Protein AF-A0A944V5U8-F1 (afdb_monomer_lite)

pLDDT: mean 85.88, std 14.4, range [36.03, 97.94]

Structure (mmCIF, N/CA/C/O backbone):
data_AF-A0A944V5U8-F1
#
_entry.id   AF-A0A944V5U8-F1
#
loop_
_atom_site.group_PDB
_atom_site.id
_atom_site.type_symbol
_atom_site.label_atom_id
_atom_site.label_alt_id
_atom_site.label_comp_id
_atom_site.label_asym_id
_atom_site.label_entity_id
_atom_site.label_seq_id
_atom_site.pdbx_PDB_ins_code
_atom_site.Cartn_x
_atom_site.Cartn_y
_atom_site.Cartn_z
_atom_site.occupancy
_atom_site.B_iso_or_equiv
_atom_site.auth_seq_id
_atom_site.auth_comp_id
_atom_site.auth_asym_id
_atom_site.auth_atom_id
_atom_site.pdbx_PDB_model_num
ATOM 1 N N . MET A 1 1 ? 34.317 -28.227 -25.305 1.00 37.47 1 MET A N 1
ATOM 2 C CA . MET A 1 1 ? 33.623 -26.932 -25.462 1.00 37.47 1 MET A CA 1
ATOM 3 C C . MET A 1 1 ? 32.916 -26.644 -24.148 1.00 37.47 1 MET A C 1
ATOM 5 O O . MET A 1 1 ? 31.871 -27.220 -23.888 1.00 37.47 1 MET A O 1
ATOM 9 N N . GLN A 1 2 ? 33.574 -25.899 -23.259 1.00 36.03 2 GLN A N 1
ATOM 10 C CA . GLN A 1 2 ? 33.008 -25.503 -21.969 1.00 36.03 2 GLN A CA 1
ATOM 11 C C . GLN A 1 2 ? 32.043 -24.346 -22.207 1.00 36.03 2 GLN A C 1
ATOM 13 O O . GLN A 1 2 ? 32.443 -23.311 -22.736 1.00 36.03 2 GLN A O 1
ATOM 18 N N . ILE A 1 3 ? 30.779 -24.534 -21.844 1.00 40.62 3 ILE A N 1
ATOM 19 C CA . ILE A 1 3 ? 29.795 -23.457 -21.841 1.00 40.62 3 ILE A CA 1
ATOM 20 C C . ILE A 1 3 ? 29.826 -22.850 -20.439 1.00 40.62 3 ILE A C 1
ATOM 22 O O . ILE A 1 3 ? 29.029 -23.205 -19.580 1.00 40.62 3 ILE A O 1
ATOM 26 N N . ASN A 1 4 ? 30.789 -21.961 -20.201 1.00 40.03 4 ASN A N 1
ATOM 27 C CA . ASN A 1 4 ? 30.693 -21.005 -19.106 1.00 40.03 4 ASN A CA 1
ATOM 28 C C . ASN A 1 4 ? 29.919 -19.802 -19.646 1.00 40.03 4 ASN A C 1
ATOM 30 O O . ASN A 1 4 ? 30.487 -18.910 -20.274 1.00 40.03 4 ASN A O 1
ATOM 34 N N . LYS A 1 5 ? 28.610 -19.797 -19.427 1.00 41.19 5 LYS A N 1
ATOM 35 C CA . LYS A 1 5 ? 27.866 -18.553 -19.282 1.00 41.19 5 LYS A CA 1
ATOM 36 C C . LYS A 1 5 ? 27.300 -18.617 -17.882 1.00 41.19 5 LYS A C 1
ATOM 38 O O . LYS A 1 5 ? 26.318 -19.304 -17.638 1.00 41.19 5 LYS A O 1
ATOM 43 N N . GLU A 1 6 ? 27.998 -17.965 -16.961 1.00 42.56 6 GLU A N 1
ATOM 44 C CA . GLU A 1 6 ? 27.343 -17.410 -15.790 1.00 42.56 6 GLU A CA 1
ATOM 45 C C . GLU A 1 6 ? 26.101 -16.693 -16.315 1.00 42.56 6 GLU A C 1
ATOM 47 O O . GLU A 1 6 ? 26.202 -15.689 -17.028 1.00 42.56 6 GLU A O 1
ATOM 52 N N . ASP A 1 7 ? 24.935 -17.281 -16.058 1.00 41.31 7 ASP A N 1
ATOM 53 C CA . ASP A 1 7 ? 23.677 -16.575 -16.158 1.00 41.31 7 ASP A CA 1
ATOM 54 C C . ASP A 1 7 ? 23.824 -15.370 -15.237 1.00 41.31 7 ASP A C 1
ATOM 56 O O . ASP A 1 7 ? 23.706 -15.461 -14.014 1.00 41.31 7 ASP A O 1
ATOM 60 N N . SER A 1 8 ? 24.154 -14.231 -15.840 1.00 43.78 8 SER A N 1
ATOM 61 C CA . SER A 1 8 ? 23.944 -12.915 -15.272 1.00 43.78 8 SER A CA 1
ATOM 62 C C . SER A 1 8 ? 22.443 -12.814 -15.015 1.00 43.78 8 SER A C 1
ATOM 64 O O . SER A 1 8 ? 21.666 -12.355 -15.854 1.00 43.78 8 SER A O 1
A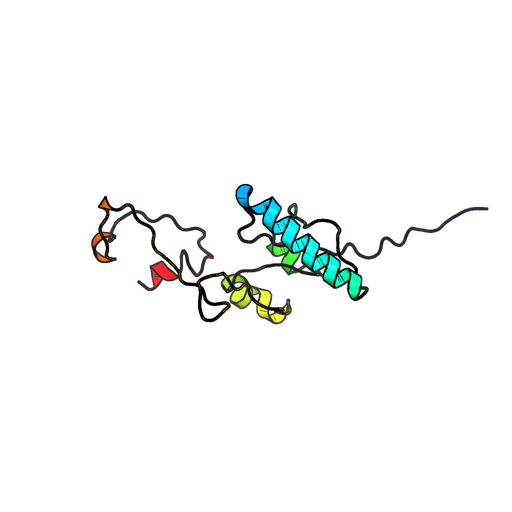TOM 66 N N . ALA A 1 9 ? 22.011 -13.351 -13.874 1.00 47.69 9 ALA A N 1
ATOM 67 C CA . ALA A 1 9 ? 20.675 -13.168 -13.361 1.00 47.69 9 ALA A CA 1
ATOM 68 C C . ALA A 1 9 ? 20.533 -11.661 -13.187 1.00 47.69 9 ALA A C 1
ATOM 70 O O . ALA A 1 9 ? 21.123 -11.069 -12.283 1.00 47.69 9 ALA A O 1
ATOM 71 N N . ALA A 1 10 ? 19.839 -11.022 -14.131 1.00 53.78 10 ALA A N 1
ATOM 72 C CA . ALA A 1 10 ? 19.598 -9.595 -14.041 1.00 53.78 10 ALA A CA 1
ATOM 73 C C . ALA A 1 10 ? 19.026 -9.283 -12.648 1.00 53.78 10 ALA A C 1
ATOM 75 O O . ALA A 1 10 ? 18.304 -10.128 -12.102 1.00 53.78 10 ALA A O 1
ATOM 76 N N . PRO A 1 11 ? 19.345 -8.108 -12.079 1.00 57.78 11 PRO A N 1
ATOM 77 C CA . PRO A 1 11 ? 19.030 -7.794 -10.693 1.00 57.78 11 PRO A CA 1
ATOM 78 C C . PRO A 1 11 ? 17.566 -8.113 -10.389 1.00 57.78 11 PRO A C 1
ATOM 80 O O . PRO A 1 11 ? 16.675 -7.832 -11.197 1.00 57.78 11 PRO A O 1
ATOM 83 N N . LEU A 1 12 ? 17.337 -8.772 -9.254 1.00 74.50 12 LEU A N 1
ATOM 84 C CA . LEU A 1 12 ? 16.030 -9.268 -8.850 1.00 74.50 12 LEU A CA 1
ATOM 85 C C . LEU A 1 12 ? 15.123 -8.074 -8.545 1.00 74.50 12 LEU A C 1
ATOM 87 O O . LEU A 1 12 ? 15.146 -7.528 -7.451 1.00 74.50 12 LEU A O 1
ATOM 91 N N . VAL A 1 13 ? 14.341 -7.652 -9.533 1.00 91.31 13 VAL A N 1
ATOM 92 C CA . VAL A 1 13 ? 13.427 -6.517 -9.410 1.00 91.31 13 VAL A CA 1
ATOM 93 C C . VAL A 1 13 ? 12.280 -6.863 -8.457 1.00 91.31 13 VAL A C 1
ATOM 95 O O . VAL A 1 13 ? 11.607 -7.878 -8.639 1.00 91.31 13 VAL A O 1
ATOM 98 N N . LEU A 1 14 ? 12.038 -6.009 -7.461 1.00 95.44 14 LEU A N 1
ATOM 99 C CA . LEU A 1 14 ? 11.004 -6.196 -6.444 1.00 95.44 14 LEU A CA 1
ATOM 100 C C . LEU A 1 14 ? 9.774 -5.342 -6.743 1.00 95.44 14 LEU A C 1
ATOM 102 O O . LEU A 1 14 ? 9.873 -4.128 -6.926 1.00 95.44 14 LEU A O 1
ATOM 106 N N . ALA A 1 15 ? 8.606 -5.974 -6.714 1.00 96.62 15 ALA A N 1
ATOM 107 C CA . ALA A 1 15 ? 7.323 -5.293 -6.672 1.00 96.62 15 ALA A CA 1
ATOM 108 C C . ALA A 1 15 ? 6.548 -5.773 -5.449 1.00 96.62 15 ALA A C 1
ATOM 110 O O . ALA A 1 15 ? 6.458 -6.972 -5.196 1.00 96.62 15 ALA A O 1
ATOM 111 N N . GLN A 1 16 ? 5.990 -4.832 -4.706 1.00 95.56 16 GLN A N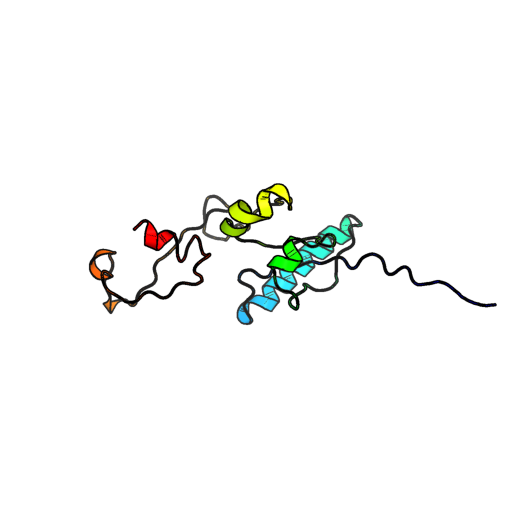 1
ATOM 112 C CA . GLN A 1 16 ? 5.163 -5.069 -3.529 1.00 95.56 16 GLN A CA 1
ATOM 113 C C . GLN A 1 16 ? 3.875 -4.260 -3.687 1.00 95.56 16 GLN A C 1
ATOM 115 O O . GLN A 1 16 ? 3.917 -3.178 -4.249 1.00 95.56 16 GLN A O 1
ATOM 120 N N . LEU A 1 17 ? 2.741 -4.704 -3.154 1.00 87.25 17 LEU A N 1
ATOM 121 C CA . LEU A 1 17 ? 1.620 -3.799 -2.856 1.00 87.25 17 LEU A CA 1
ATOM 122 C C . LEU A 1 17 ? 1.011 -4.031 -1.448 1.00 87.25 17 LEU A C 1
ATOM 124 O O . LEU A 1 17 ? -0.207 -3.976 -1.316 1.00 87.25 17 LEU A O 1
ATOM 128 N N . PRO A 1 18 ? 1.769 -4.317 -0.363 1.00 75.12 18 PRO A N 1
ATOM 129 C CA . PRO A 1 18 ? 1.162 -4.713 0.896 1.00 75.12 18 PRO A CA 1
ATOM 130 C C . PRO A 1 18 ? 0.990 -3.501 1.809 1.00 75.12 18 PRO A C 1
ATOM 132 O O . PRO A 1 18 ? 1.673 -3.319 2.819 1.00 75.12 18 PRO A O 1
ATOM 135 N N . MET A 1 19 ? -0.006 -2.695 1.481 1.00 83.38 19 MET A N 1
ATOM 136 C CA . MET A 1 19 ? -0.824 -2.064 2.502 1.00 83.38 19 MET A CA 1
ATOM 137 C C . MET A 1 19 ? -2.268 -2.422 2.200 1.00 83.38 19 MET A C 1
ATOM 139 O O . MET A 1 19 ? -2.731 -2.225 1.085 1.00 83.38 19 MET A O 1
ATOM 143 N N . TYR A 1 20 ? -2.964 -2.956 3.204 1.00 84.94 20 TYR A N 1
ATOM 144 C CA . TYR A 1 20 ? -4.343 -3.440 3.083 1.00 84.94 20 TYR A CA 1
ATOM 145 C C . TYR A 1 20 ? -4.529 -4.715 2.236 1.00 84.94 20 TYR A C 1
ATOM 147 O O . TYR A 1 20 ? -5.660 -5.044 1.922 1.00 84.94 20 TYR A O 1
ATOM 155 N N . ASP A 1 21 ? -3.467 -5.482 1.952 1.00 90.00 21 ASP A N 1
ATOM 156 C CA . ASP A 1 21 ? -3.517 -6.744 1.186 1.00 90.00 21 ASP A CA 1
ATOM 157 C C . ASP A 1 21 ? -3.986 -7.942 2.032 1.00 90.00 21 ASP A C 1
ATOM 159 O O . ASP A 1 21 ? -3.205 -8.794 2.455 1.00 90.00 21 ASP A O 1
ATOM 163 N N . TRP A 1 22 ? -5.273 -7.952 2.369 1.00 91.44 22 TRP A N 1
ATOM 164 C CA . TRP A 1 22 ? -5.887 -8.985 3.202 1.00 91.44 22 TRP A CA 1
ATOM 165 C C . TRP A 1 22 ? -6.179 -10.239 2.361 1.00 91.44 22 TRP A C 1
ATOM 167 O O . TRP A 1 22 ? -6.361 -10.114 1.144 1.00 91.44 22 TRP A O 1
ATOM 177 N N . PRO A 1 23 ? -6.271 -11.445 2.959 1.00 93.75 23 PRO A N 1
ATOM 178 C CA . PRO A 1 23 ? -6.549 -12.676 2.213 1.00 93.75 23 PRO A CA 1
ATOM 179 C C . PRO A 1 23 ? -7.779 -12.584 1.298 1.00 93.75 23 PRO A C 1
ATOM 181 O O . PRO A 1 23 ? -7.782 -13.134 0.196 1.00 93.75 23 PRO A O 1
ATOM 184 N N . GLU A 1 24 ? -8.803 -11.848 1.727 1.00 95.81 24 GLU A N 1
ATOM 185 C CA . GLU A 1 24 ? -10.049 -11.630 0.995 1.00 95.81 24 GLU A CA 1
ATOM 186 C C . GLU A 1 24 ? -9.856 -10.780 -0.267 1.00 95.81 24 GLU A C 1
ATOM 188 O O . GLU A 1 24 ? -10.590 -10.965 -1.240 1.00 95.81 24 GLU A O 1
ATOM 193 N N . ILE A 1 25 ? -8.871 -9.874 -0.278 1.00 93.56 25 ILE A N 1
ATOM 194 C CA . ILE A 1 25 ? -8.609 -8.984 -1.417 1.00 93.56 25 ILE A CA 1
ATOM 195 C C . ILE A 1 25 ? -7.393 -9.391 -2.254 1.00 93.56 25 ILE A C 1
ATOM 197 O O . ILE A 1 25 ? -7.222 -8.859 -3.348 1.00 93.56 25 ILE A O 1
ATOM 201 N N . ALA A 1 26 ? -6.588 -10.357 -1.801 1.00 94.19 26 ALA A N 1
ATOM 202 C CA . ALA A 1 26 ? -5.327 -10.737 -2.442 1.00 94.19 26 ALA A CA 1
ATOM 203 C C . ALA A 1 26 ? -5.468 -11.031 -3.946 1.00 94.19 26 ALA A C 1
ATOM 205 O O . ALA A 1 26 ? -4.643 -10.601 -4.749 1.00 94.19 26 ALA A O 1
ATOM 206 N N . LYS A 1 27 ? -6.568 -11.684 -4.354 1.00 96.06 27 LYS A N 1
ATOM 207 C CA . LYS A 1 27 ? -6.868 -11.944 -5.774 1.00 96.06 27 LYS A CA 1
ATOM 208 C C . LYS A 1 27 ? -7.068 -10.662 -6.585 1.00 96.06 27 LYS A C 1
ATOM 210 O O . LYS A 1 27 ? -6.638 -10.595 -7.733 1.00 96.06 27 LYS A O 1
ATOM 215 N N . ALA A 1 28 ? -7.729 -9.658 -6.011 1.00 94.75 28 ALA A N 1
ATOM 216 C CA . ALA A 1 28 ? -7.919 -8.363 -6.659 1.00 94.75 28 ALA A CA 1
ATOM 217 C C . ALA A 1 28 ? -6.592 -7.593 -6.739 1.00 94.75 28 ALA A C 1
ATOM 219 O O . ALA A 1 28 ? -6.290 -7.013 -7.783 1.00 94.75 28 ALA A O 1
ATOM 220 N N . THR A 1 29 ? -5.768 -7.655 -5.689 1.00 95.19 29 THR A N 1
ATOM 221 C CA . THR A 1 29 ? -4.407 -7.095 -5.686 1.00 95.19 29 THR A CA 1
ATOM 222 C C . THR A 1 29 ? -3.533 -7.738 -6.769 1.00 95.19 29 THR A C 1
ATOM 224 O O . THR A 1 29 ? -2.846 -7.034 -7.510 1.00 95.19 29 THR A O 1
ATOM 227 N N . ASP A 1 30 ? -3.594 -9.063 -6.922 1.00 96.62 30 ASP A N 1
ATOM 228 C CA . ASP A 1 30 ? -2.851 -9.790 -7.957 1.00 96.62 30 ASP A CA 1
ATOM 229 C C . ASP A 1 30 ? -3.336 -9.438 -9.370 1.00 96.62 30 ASP A C 1
ATOM 231 O O . ASP A 1 30 ? -2.521 -9.277 -10.279 1.00 96.62 30 ASP A O 1
ATOM 235 N N . ALA A 1 31 ? -4.648 -9.267 -9.563 1.00 96.88 31 ALA A N 1
ATOM 236 C CA . ALA A 1 31 ? -5.211 -8.832 -10.841 1.00 96.88 31 ALA A CA 1
ATOM 237 C C . ALA A 1 31 ? -4.767 -7.405 -11.208 1.00 96.88 31 ALA A C 1
ATOM 239 O O . ALA A 1 31 ? -4.376 -7.154 -12.351 1.00 96.88 31 ALA A O 1
ATOM 240 N N . LEU A 1 32 ? -4.762 -6.487 -10.234 1.00 95.06 32 LEU A N 1
ATOM 241 C CA . LEU A 1 32 ? -4.221 -5.138 -10.406 1.00 95.06 32 LEU A CA 1
ATOM 242 C C . LEU A 1 32 ? -2.738 -5.187 -10.793 1.00 95.06 32 LEU A C 1
ATOM 244 O O . LEU A 1 32 ? -2.328 -4.517 -11.742 1.00 95.06 32 LEU A O 1
ATOM 248 N N . TRP A 1 33 ? -1.937 -5.994 -10.092 1.00 96.88 33 TRP A N 1
ATOM 249 C CA . TRP A 1 33 ? -0.528 -6.169 -10.434 1.00 96.88 33 TRP A CA 1
ATOM 250 C C . TRP A 1 33 ? -0.344 -6.733 -11.843 1.00 96.88 33 TRP A C 1
ATOM 252 O O . TRP A 1 33 ? 0.501 -6.234 -12.582 1.00 96.88 33 TRP A O 1
ATOM 262 N N . GLY A 1 34 ? -1.160 -7.710 -12.245 1.00 97.94 34 GLY A N 1
ATOM 263 C CA . GLY A 1 34 ? -1.171 -8.240 -13.608 1.00 97.94 34 GLY A CA 1
ATOM 264 C C . GLY A 1 34 ? -1.348 -7.136 -14.652 1.00 97.94 34 GLY A C 1
ATOM 265 O O . GLY A 1 34 ? -0.520 -7.015 -15.552 1.00 97.94 34 GLY A O 1
ATOM 266 N N . ALA A 1 35 ? -2.345 -6.266 -14.473 1.00 97.56 35 ALA A N 1
ATOM 267 C CA . ALA A 1 35 ? -2.590 -5.143 -15.379 1.00 97.56 35 ALA A CA 1
ATOM 268 C C . ALA A 1 35 ? -1.425 -4.132 -15.415 1.00 97.56 35 ALA A C 1
ATOM 270 O O . ALA A 1 35 ? -1.034 -3.666 -16.487 1.00 97.56 35 ALA A O 1
ATOM 271 N N . ILE A 1 36 ? -0.837 -3.810 -14.257 1.00 96.62 36 ILE A N 1
ATOM 272 C CA . ILE A 1 36 ? 0.336 -2.921 -14.169 1.00 96.62 36 ILE A CA 1
ATOM 273 C C . ILE A 1 36 ? 1.543 -3.546 -14.880 1.00 96.62 36 ILE A C 1
ATOM 275 O O . ILE A 1 36 ? 2.227 -2.877 -15.656 1.00 96.62 36 ILE A O 1
ATOM 279 N N . ARG A 1 37 ? 1.795 -4.835 -14.644 1.00 97.25 37 ARG A N 1
ATOM 280 C CA . ARG A 1 37 ? 2.885 -5.593 -15.263 1.00 97.25 37 ARG A CA 1
ATOM 281 C C . ARG A 1 37 ? 2.727 -5.655 -16.779 1.00 97.25 37 ARG A C 1
ATOM 283 O O . ARG A 1 37 ? 3.704 -5.459 -17.494 1.00 97.25 37 ARG A O 1
ATOM 290 N N . ASP A 1 38 ? 1.515 -5.868 -17.278 1.00 97.88 38 ASP A N 1
ATOM 291 C CA . ASP A 1 38 ? 1.250 -5.871 -18.718 1.00 97.88 38 ASP A CA 1
ATOM 292 C C . ASP A 1 38 ? 1.520 -4.487 -19.333 1.00 97.88 38 ASP A C 1
ATOM 294 O O . ASP A 1 38 ? 2.134 -4.389 -20.398 1.00 97.88 38 ASP A O 1
ATOM 298 N N . ALA A 1 39 ? 1.170 -3.404 -18.629 1.00 97.56 39 ALA A N 1
ATOM 299 C CA . ALA A 1 39 ? 1.508 -2.043 -19.047 1.00 97.56 39 ALA A CA 1
ATOM 300 C C . ALA A 1 39 ? 3.025 -1.757 -19.018 1.00 97.56 39 ALA A C 1
ATOM 302 O O . ALA A 1 39 ? 3.512 -0.992 -19.860 1.00 97.56 39 ALA A O 1
ATOM 303 N N . PHE A 1 40 ? 3.774 -2.359 -18.087 1.00 96.31 40 PHE A N 1
ATOM 304 C CA . PHE A 1 40 ? 5.240 -2.316 -18.077 1.00 96.31 40 PHE A CA 1
ATOM 305 C C . PHE A 1 40 ? 5.844 -3.079 -19.257 1.00 96.31 40 PHE A C 1
ATOM 307 O O . PHE A 1 40 ? 6.707 -2.534 -19.944 1.00 96.31 40 PHE A O 1
ATOM 314 N N . ASN A 1 41 ? 5.343 -4.281 -19.549 1.00 95.50 41 ASN A N 1
ATOM 315 C CA . ASN A 1 41 ? 5.811 -5.097 -20.671 1.00 95.50 41 ASN A CA 1
ATOM 316 C C . ASN A 1 41 ? 5.629 -4.380 -22.017 1.00 95.50 41 ASN A C 1
ATOM 318 O O . ASN A 1 41 ? 6.531 -4.403 -22.845 1.00 95.50 41 ASN A O 1
ATOM 322 N N . GLN A 1 42 ? 4.513 -3.670 -22.215 1.00 97.75 42 GLN A N 1
ATOM 323 C CA . GLN A 1 42 ? 4.275 -2.845 -23.415 1.00 97.75 42 GLN A CA 1
ATOM 324 C C . GLN A 1 42 ? 5.288 -1.701 -23.604 1.00 97.75 42 GLN A C 1
ATOM 326 O O . GLN A 1 42 ? 5.311 -1.072 -24.659 1.00 97.75 42 GLN A O 1
ATOM 331 N N . ARG A 1 43 ? 6.071 -1.380 -22.570 1.00 97.00 43 ARG A N 1
ATOM 332 C CA . ARG A 1 43 ? 7.079 -0.310 -22.550 1.00 97.00 43 ARG A CA 1
ATOM 333 C C . ARG A 1 43 ? 8.494 -0.861 -22.361 1.00 97.00 43 ARG A C 1
ATOM 335 O O . ARG A 1 43 ? 9.384 -0.099 -21.998 1.00 97.00 43 ARG A O 1
ATOM 342 N N . ASP A 1 44 ? 8.673 -2.172 -22.528 1.00 95.94 44 ASP A N 1
ATOM 343 C CA . ASP A 1 44 ? 9.939 -2.882 -22.319 1.00 95.94 44 ASP A CA 1
ATOM 344 C C . ASP A 1 44 ? 10.533 -2.697 -20.905 1.00 95.94 44 ASP A C 1
ATOM 346 O O . ASP A 1 44 ? 11.743 -2.804 -20.687 1.00 95.94 44 ASP A O 1
ATOM 350 N N . ILE A 1 45 ? 9.680 -2.436 -19.906 1.00 94.88 45 ILE A N 1
ATOM 351 C CA . ILE A 1 45 ? 10.081 -2.338 -18.500 1.00 94.88 45 ILE A CA 1
ATOM 352 C C . ILE A 1 45 ? 9.977 -3.726 -17.868 1.00 94.88 45 ILE A C 1
ATOM 354 O O . ILE A 1 45 ? 8.893 -4.294 -17.744 1.00 94.88 45 ILE A O 1
ATOM 358 N N . ARG A 1 46 ? 11.111 -4.269 -17.418 1.00 93.25 46 ARG A N 1
ATOM 359 C CA . ARG A 1 46 ? 11.150 -5.560 -16.721 1.00 93.25 46 ARG A CA 1
ATOM 360 C C . ARG A 1 46 ? 10.472 -5.464 -15.352 1.00 93.25 46 ARG A C 1
ATOM 362 O O . ARG A 1 46 ? 10.878 -4.665 -14.511 1.00 93.25 46 ARG A O 1
ATOM 369 N N . ALA A 1 47 ? 9.520 -6.358 -15.100 1.00 95.62 47 ALA A N 1
ATOM 370 C CA . ALA A 1 47 ? 8.796 -6.472 -13.837 1.00 95.62 47 ALA A CA 1
ATOM 371 C C . ALA A 1 47 ? 8.726 -7.938 -13.359 1.00 95.62 47 ALA A C 1
ATOM 373 O O . ALA A 1 47 ? 8.762 -8.851 -14.190 1.00 95.62 47 ALA A O 1
ATOM 374 N N . PRO A 1 48 ? 8.647 -8.200 -12.040 1.00 96.00 48 PRO A N 1
ATOM 375 C CA . PRO A 1 48 ? 8.503 -9.560 -11.529 1.00 96.00 48 PRO A CA 1
ATOM 376 C C . PRO A 1 48 ? 7.141 -10.166 -11.892 1.00 96.00 48 PRO A C 1
ATOM 378 O O . PRO A 1 48 ? 6.146 -9.468 -12.087 1.00 96.00 48 PRO A O 1
ATOM 381 N N . ILE A 1 49 ? 7.082 -11.499 -11.962 1.00 95.06 49 ILE A N 1
ATOM 382 C CA . ILE A 1 49 ? 5.844 -12.213 -12.305 1.00 95.06 49 ILE A CA 1
ATOM 383 C C . ILE A 1 49 ? 4.788 -11.994 -11.217 1.00 95.06 49 ILE A C 1
ATOM 385 O O . ILE A 1 49 ? 3.637 -11.709 -11.543 1.00 95.06 49 ILE A O 1
ATOM 389 N N . THR A 1 50 ? 5.185 -12.076 -9.948 1.00 95.19 50 THR A N 1
ATOM 390 C CA . THR A 1 50 ? 4.310 -11.960 -8.776 1.00 95.19 50 THR A CA 1
ATOM 391 C C . THR A 1 50 ? 4.772 -10.842 -7.852 1.00 95.19 50 THR A C 1
ATOM 393 O O . THR A 1 50 ? 5.946 -10.472 -7.850 1.00 95.19 50 THR A O 1
ATOM 396 N N . LEU A 1 51 ? 3.849 -10.337 -7.034 1.00 96.62 51 LEU A N 1
ATOM 397 C CA . LEU A 1 51 ? 4.185 -9.461 -5.918 1.00 96.62 51 LEU A CA 1
ATOM 398 C C . LEU A 1 51 ? 4.978 -10.231 -4.857 1.00 96.62 51 LEU A C 1
ATOM 400 O O . LEU 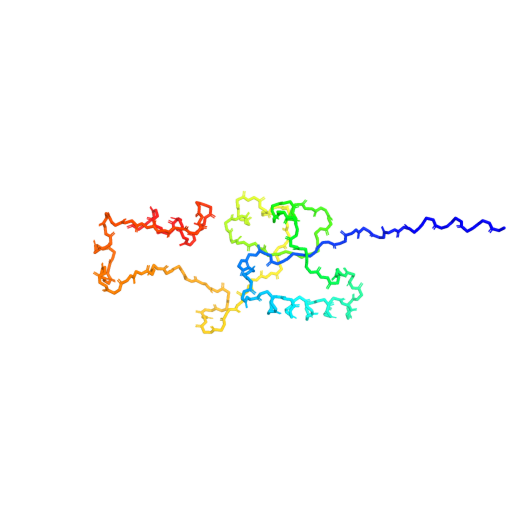A 1 51 ? 4.663 -11.386 -4.557 1.00 96.62 51 LEU A O 1
ATOM 404 N N . ASP A 1 52 ? 5.967 -9.576 -4.258 1.00 95.44 52 ASP A N 1
ATOM 405 C CA . ASP A 1 52 ? 6.582 -10.054 -3.028 1.00 95.44 52 ASP A CA 1
ATOM 406 C C . ASP A 1 52 ? 5.639 -9.815 -1.842 1.00 95.44 52 ASP A C 1
ATOM 408 O O . ASP A 1 52 ? 5.132 -8.714 -1.630 1.00 95.44 52 ASP A O 1
ATOM 412 N N . ARG A 1 53 ? 5.418 -10.871 -1.063 1.00 94.31 53 ARG A N 1
ATOM 413 C CA . ARG A 1 53 ? 4.693 -10.847 0.219 1.00 94.31 53 ARG A CA 1
ATOM 414 C C . ARG A 1 53 ? 5.527 -11.443 1.351 1.00 94.31 53 ARG A C 1
ATOM 416 O O . ARG A 1 53 ? 5.010 -11.670 2.440 1.00 94.31 53 ARG A O 1
ATOM 423 N N . SER A 1 54 ? 6.791 -11.762 1.072 1.00 93.12 54 SER A N 1
ATOM 424 C CA . SER A 1 54 ? 7.662 -12.483 1.997 1.00 93.12 54 SER A CA 1
ATOM 425 C C . SER A 1 54 ? 8.507 -11.539 2.848 1.00 93.12 54 SER A C 1
ATOM 427 O O . SER A 1 54 ? 8.811 -11.860 3.997 1.00 93.12 54 SER A O 1
ATOM 429 N N . LEU A 1 55 ? 8.858 -10.365 2.309 1.00 93.19 55 LEU A N 1
ATOM 430 C CA . LEU A 1 55 ? 9.691 -9.390 2.997 1.00 93.19 55 LEU A CA 1
ATOM 431 C C . LEU A 1 55 ? 8.847 -8.330 3.721 1.00 93.19 55 LEU A C 1
ATOM 433 O O . LEU A 1 55 ? 7.797 -7.910 3.223 1.00 93.19 55 LEU A O 1
ATOM 437 N N . PRO A 1 56 ? 9.324 -7.812 4.866 1.00 92.56 56 PRO A N 1
ATOM 438 C CA . PRO A 1 56 ? 8.728 -6.641 5.495 1.00 92.56 56 PRO A CA 1
ATOM 439 C C . PRO A 1 56 ? 8.745 -5.433 4.551 1.00 92.56 56 PRO A C 1
ATOM 441 O O . PRO A 1 56 ? 9.756 -5.143 3.905 1.00 92.56 56 PRO A O 1
ATOM 444 N N . ARG A 1 57 ? 7.634 -4.694 4.496 1.00 91.81 57 ARG A N 1
ATOM 445 C CA . ARG A 1 57 ? 7.460 -3.518 3.621 1.00 91.81 57 ARG A CA 1
ATOM 446 C C . ARG A 1 57 ? 8.552 -2.465 3.805 1.00 91.81 57 ARG A C 1
ATOM 448 O O . ARG A 1 57 ? 9.016 -1.895 2.825 1.00 91.81 57 ARG A O 1
ATOM 455 N N . GLU A 1 58 ? 9.028 -2.263 5.032 1.00 91.00 58 GLU A N 1
ATOM 456 C CA . GLU A 1 58 ? 10.077 -1.295 5.351 1.00 91.00 58 GLU A CA 1
ATOM 457 C C . GLU A 1 58 ? 11.401 -1.645 4.659 1.00 91.00 58 GLU A C 1
ATOM 459 O O . GLU A 1 58 ? 12.124 -0.752 4.219 1.00 91.00 58 GLU A O 1
ATOM 464 N N . GLN A 1 59 ? 11.699 -2.941 4.507 1.00 93.19 59 GLN A N 1
ATOM 465 C CA . GLN A 1 59 ? 12.883 -3.400 3.779 1.00 93.19 59 GLN A CA 1
ATOM 466 C C . GLN A 1 59 ? 12.712 -3.208 2.272 1.00 93.19 59 GLN A C 1
ATOM 468 O O . GLN A 1 59 ? 13.646 -2.786 1.589 1.00 93.19 59 GLN A O 1
ATOM 473 N N . VAL A 1 60 ? 11.516 -3.484 1.747 1.00 94.25 60 VAL A N 1
ATOM 474 C CA . VAL A 1 60 ? 11.240 -3.359 0.311 1.00 94.25 60 VAL A CA 1
ATOM 475 C C . VAL A 1 60 ? 11.220 -1.896 -0.128 1.00 94.25 60 VAL A C 1
ATOM 477 O O . VAL A 1 60 ? 11.818 -1.575 -1.153 1.00 94.25 60 VAL A O 1
ATOM 480 N N . TRP A 1 61 ? 10.631 -0.992 0.661 1.00 93.75 61 TRP A N 1
ATOM 481 C CA . TRP A 1 61 ? 10.600 0.448 0.370 1.00 93.75 61 TRP A CA 1
ATOM 482 C C . TRP A 1 61 ? 11.987 1.075 0.207 1.00 93.75 61 TRP A C 1
ATOM 484 O O . TRP A 1 61 ? 12.133 2.037 -0.542 1.00 93.75 61 TRP A O 1
ATOM 494 N N . LEU A 1 62 ? 12.995 0.542 0.900 1.00 92.44 62 LEU A N 1
ATOM 495 C CA . LEU A 1 62 ? 14.370 1.051 0.882 1.00 92.44 62 LEU A CA 1
ATOM 496 C C . LEU A 1 62 ? 15.312 0.217 0.003 1.00 92.44 62 LEU A C 1
ATOM 498 O O . LEU A 1 62 ? 16.510 0.499 -0.081 1.00 92.44 62 LEU A O 1
ATOM 502 N N . SER A 1 63 ? 14.790 -0.817 -0.655 1.00 93.25 63 SER A N 1
ATOM 503 C CA . SER A 1 63 ? 15.586 -1.679 -1.517 1.00 93.25 63 SER A CA 1
ATOM 504 C C . SER A 1 63 ? 15.993 -0.948 -2.792 1.00 93.25 63 SER A C 1
ATOM 506 O O . SER A 1 63 ? 15.160 -0.401 -3.510 1.00 93.25 63 SER A O 1
ATOM 508 N N . LYS A 1 64 ? 17.275 -1.045 -3.160 1.00 92.12 64 LYS A N 1
ATOM 509 C CA . LYS A 1 64 ? 17.770 -0.575 -4.468 1.00 92.12 64 LYS A CA 1
ATOM 510 C C . LYS A 1 64 ? 17.160 -1.330 -5.654 1.00 92.12 64 LYS A C 1
ATOM 512 O O . LYS A 1 64 ? 17.319 -0.904 -6.790 1.00 92.12 64 LYS A O 1
ATOM 517 N N . GLN A 1 65 ? 16.505 -2.457 -5.388 1.00 94.19 65 GLN A N 1
ATOM 518 C CA . GLN A 1 65 ? 15.829 -3.276 -6.388 1.00 94.19 65 GLN A CA 1
ATOM 519 C C . GLN A 1 65 ? 14.325 -2.974 -6.485 1.00 94.19 65 GLN A C 1
ATOM 521 O O . GLN A 1 65 ? 13.616 -3.651 -7.227 1.00 94.19 65 GLN A O 1
ATOM 526 N N . LEU A 1 66 ? 13.822 -1.992 -5.728 1.00 95.00 66 LEU A N 1
ATOM 527 C CA . LEU A 1 66 ? 12.419 -1.600 -5.750 1.00 95.00 66 LEU A CA 1
ATOM 528 C C . LEU A 1 66 ? 12.019 -1.048 -7.125 1.00 95.00 66 LEU A C 1
ATOM 530 O O . LEU A 1 66 ? 12.534 -0.021 -7.563 1.00 95.00 66 LEU A O 1
ATOM 534 N N . LEU A 1 67 ? 11.045 -1.695 -7.761 1.00 96.06 67 LEU A N 1
ATOM 535 C CA . LEU A 1 67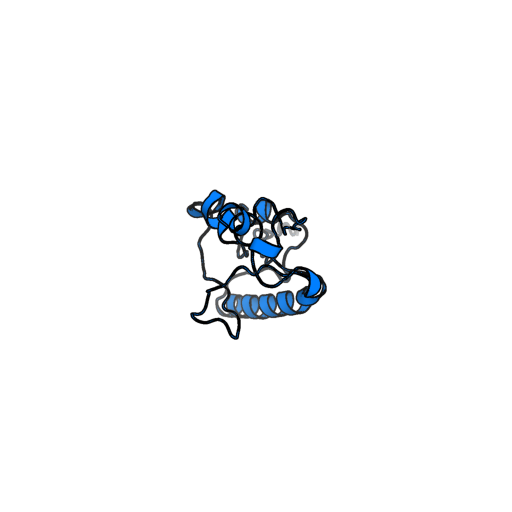 ? 10.352 -1.177 -8.942 1.00 96.06 67 LEU A CA 1
ATOM 536 C C . LEU A 1 67 ? 9.089 -0.417 -8.560 1.00 96.06 67 LEU A C 1
ATOM 538 O O . LEU A 1 67 ? 8.876 0.703 -9.017 1.00 96.06 67 LEU A O 1
ATOM 542 N N . LEU A 1 68 ? 8.240 -1.039 -7.742 1.00 96.00 68 LEU A N 1
ATOM 543 C CA . LEU A 1 68 ? 6.962 -0.471 -7.335 1.00 96.00 68 LEU A CA 1
ATOM 544 C C . LEU A 1 68 ? 6.583 -0.967 -5.942 1.00 96.00 68 LEU A C 1
ATOM 546 O O . LEU A 1 68 ? 6.679 -2.160 -5.658 1.00 96.00 68 LEU A O 1
ATOM 550 N N . SER A 1 69 ? 6.140 -0.049 -5.084 1.00 95.62 69 SER A N 1
ATOM 551 C CA . SER A 1 69 ? 5.486 -0.390 -3.824 1.00 95.62 69 SER A CA 1
ATOM 552 C C . SER A 1 69 ? 4.375 0.595 -3.475 1.00 95.62 69 SER A C 1
ATOM 554 O O . SER A 1 69 ? 4.305 1.692 -4.030 1.00 95.62 69 SER A O 1
ATOM 556 N N . GLN A 1 70 ? 3.503 0.187 -2.557 1.00 94.38 70 GLN A N 1
ATOM 557 C CA . GLN A 1 70 ? 2.489 1.029 -1.938 1.00 94.38 70 GLN A CA 1
ATOM 558 C C . GLN A 1 70 ? 2.929 1.400 -0.521 1.00 94.38 70 GLN A C 1
ATOM 560 O O . GLN A 1 70 ? 3.463 0.576 0.221 1.00 94.38 70 GLN A O 1
ATOM 565 N N . THR A 1 71 ? 2.657 2.640 -0.122 1.00 92.31 71 THR A N 1
ATOM 566 C CA . THR A 1 71 ? 2.848 3.109 1.251 1.00 92.31 71 THR A CA 1
ATOM 567 C C . THR A 1 71 ? 1.701 4.031 1.668 1.00 92.31 71 THR A C 1
ATOM 569 O O . THR A 1 71 ? 1.004 4.589 0.819 1.00 92.31 71 THR A O 1
ATOM 572 N N . CYS A 1 72 ? 1.484 4.181 2.974 1.00 89.19 72 CYS A N 1
ATOM 573 C CA . CYS A 1 72 ? 0.566 5.174 3.528 1.00 89.19 72 CYS A CA 1
ATOM 574 C C . CYS A 1 72 ? 1.234 6.560 3.535 1.00 89.19 72 CYS A C 1
ATOM 576 O O . CYS A 1 72 ? 2.455 6.687 3.427 1.00 89.19 72 CYS A O 1
ATOM 578 N N . GLY A 1 73 ? 0.438 7.614 3.718 1.00 87.62 73 GLY A N 1
ATOM 579 C CA . GLY A 1 73 ? 0.947 8.979 3.824 1.00 87.62 73 GLY A CA 1
ATOM 580 C C . GLY A 1 73 ? 1.932 9.173 4.982 1.00 87.62 73 GLY A C 1
ATOM 581 O O . GLY A 1 73 ? 2.910 9.896 4.818 1.00 87.62 73 GLY A O 1
ATOM 582 N N . LEU A 1 74 ? 1.734 8.507 6.130 1.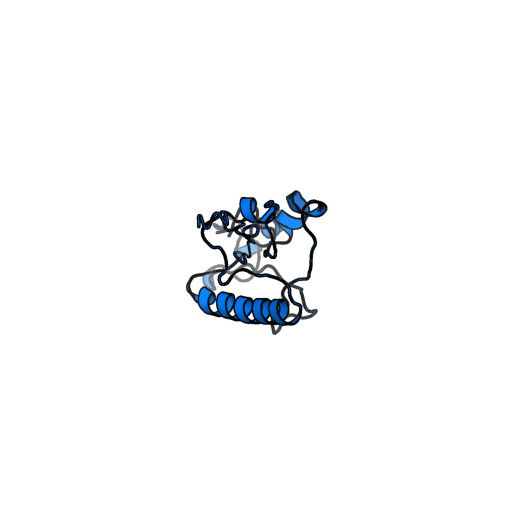00 87.31 74 LEU A N 1
ATOM 583 C CA . LEU A 1 74 ? 2.604 8.730 7.291 1.00 87.31 74 LEU A CA 1
ATOM 584 C C . LEU A 1 74 ? 4.047 8.220 7.083 1.00 87.31 74 LEU A C 1
ATOM 586 O O . LEU A 1 74 ? 4.965 9.029 7.233 1.00 87.31 74 LEU A O 1
ATOM 590 N N . PRO A 1 75 ? 4.295 6.958 6.667 1.00 89.31 75 PRO A N 1
ATOM 591 C CA . PRO A 1 75 ? 5.653 6.519 6.341 1.00 89.31 75 PRO A CA 1
ATOM 592 C C . PRO A 1 75 ? 6.283 7.331 5.203 1.00 89.31 75 PRO A C 1
ATOM 594 O O . PRO A 1 75 ? 7.488 7.598 5.227 1.00 89.31 75 PRO A O 1
ATOM 597 N N . LEU A 1 76 ? 5.471 7.779 4.233 1.00 90.81 76 LEU A N 1
ATOM 598 C CA . LEU A 1 76 ? 5.938 8.640 3.151 1.00 90.81 76 LEU A CA 1
ATOM 599 C C . LEU A 1 76 ? 6.553 9.941 3.682 1.00 90.81 76 LEU A C 1
ATOM 601 O O . LEU A 1 76 ? 7.679 10.273 3.309 1.00 90.81 76 LEU A O 1
ATOM 605 N N . VAL A 1 77 ? 5.856 10.653 4.571 1.00 89.88 77 VAL A N 1
ATOM 606 C CA . VAL A 1 77 ? 6.339 11.943 5.097 1.00 89.88 77 VAL A CA 1
ATOM 607 C C . VAL A 1 77 ? 7.406 11.797 6.183 1.00 89.88 77 VAL A C 1
ATOM 609 O O . VAL A 1 77 ? 8.282 12.652 6.280 1.00 89.88 77 VAL A O 1
ATOM 612 N N . GLN A 1 78 ? 7.367 10.732 6.990 1.00 88.25 78 GLN A N 1
ATOM 613 C CA . GLN A 1 78 ? 8.306 10.553 8.104 1.00 88.25 78 GLN A CA 1
ATOM 614 C C . GLN A 1 78 ? 9.631 9.914 7.689 1.00 88.25 78 GLN A C 1
ATOM 616 O O . GLN A 1 78 ? 10.666 10.228 8.276 1.00 88.25 78 GLN A O 1
ATOM 621 N N . THR A 1 79 ? 9.616 9.006 6.709 1.00 88.38 79 THR A N 1
ATOM 622 C CA . THR A 1 79 ? 10.776 8.145 6.427 1.00 88.38 79 THR A CA 1
ATOM 623 C C . THR A 1 79 ? 11.153 8.124 4.949 1.00 88.38 79 THR A C 1
ATOM 625 O O . THR A 1 79 ? 12.341 8.155 4.628 1.00 88.38 79 THR A O 1
ATOM 628 N N . LEU A 1 80 ? 10.188 8.098 4.024 1.00 92.69 80 LEU A N 1
ATOM 629 C CA . LEU A 1 80 ? 10.474 7.782 2.616 1.00 92.69 80 LEU A CA 1
ATOM 630 C C . LEU A 1 80 ? 10.650 8.996 1.694 1.00 92.69 80 LEU A C 1
ATOM 632 O O . LEU A 1 80 ? 11.147 8.823 0.585 1.00 92.69 80 LEU A O 1
ATOM 636 N N . GLY A 1 81 ? 10.300 10.213 2.117 1.00 86.75 81 GLY A N 1
ATOM 637 C CA . GLY A 1 81 ? 10.140 11.369 1.218 1.00 86.75 81 GLY A CA 1
ATOM 638 C C . GLY A 1 81 ? 11.343 11.746 0.335 1.00 86.75 81 GLY A C 1
ATOM 639 O O . GLY A 1 81 ? 11.154 12.383 -0.695 1.00 86.75 81 GLY A O 1
ATOM 640 N N . LYS A 1 82 ? 12.572 11.347 0.695 1.00 88.56 82 LYS A N 1
ATOM 641 C CA . LYS A 1 82 ? 13.792 11.545 -0.126 1.00 88.56 82 LYS A CA 1
ATOM 642 C C . LYS A 1 82 ? 14.351 10.260 -0.744 1.00 88.56 82 LYS A C 1
ATOM 644 O O . LYS A 1 82 ? 15.350 10.309 -1.453 1.00 88.56 82 LYS A O 1
ATOM 649 N N . GLN A 1 83 ? 13.753 9.119 -0.424 1.00 93.00 83 GLN A N 1
ATOM 650 C CA . GLN A 1 83 ? 14.257 7.787 -0.764 1.00 93.00 83 GLN A CA 1
ATOM 651 C C . GLN A 1 83 ? 13.460 7.148 -1.903 1.00 93.00 83 GLN A C 1
ATOM 653 O O . GLN A 1 83 ? 13.979 6.284 -2.602 1.00 93.00 83 GLN A O 1
ATOM 658 N N . VAL A 1 84 ? 12.220 7.594 -2.116 1.00 93.50 84 VAL A N 1
ATOM 659 C CA . VAL A 1 84 ? 11.328 7.073 -3.156 1.00 93.50 84 VAL A CA 1
ATOM 660 C C . VAL A 1 84 ? 10.746 8.200 -4.002 1.00 93.50 84 VAL A C 1
ATOM 662 O O . VAL A 1 84 ? 10.692 9.356 -3.583 1.00 93.50 84 VAL A O 1
ATOM 665 N N . LYS A 1 85 ? 10.262 7.850 -5.195 1.00 94.25 85 LYS A N 1
ATOM 666 C CA . LYS A 1 85 ? 9.481 8.750 -6.045 1.00 94.25 85 LYS A CA 1
ATOM 667 C C . LYS A 1 85 ? 8.008 8.365 -5.976 1.00 94.25 85 LYS A C 1
ATOM 669 O O . LYS A 1 85 ? 7.654 7.225 -6.260 1.00 94.25 85 LYS A O 1
ATOM 674 N N . VAL A 1 86 ? 7.149 9.323 -5.638 1.00 93.94 86 VAL A N 1
ATOM 675 C CA . VAL A 1 86 ? 5.694 9.127 -5.659 1.00 93.94 86 VAL A CA 1
ATOM 676 C C . VAL A 1 86 ? 5.215 9.123 -7.109 1.00 93.94 86 VAL A C 1
ATOM 678 O O . VAL A 1 86 ? 5.480 10.069 -7.850 1.00 93.94 86 VAL A O 1
ATOM 681 N N . LEU A 1 87 ? 4.525 8.054 -7.513 1.00 93.75 87 LEU A N 1
ATOM 682 C CA . LEU A 1 87 ? 3.950 7.920 -8.858 1.00 93.75 87 LEU A CA 1
ATOM 683 C C . LEU A 1 87 ? 2.477 8.344 -8.915 1.00 93.75 87 LEU A C 1
ATOM 685 O O . LEU A 1 87 ? 2.004 8.774 -9.961 1.00 93.75 87 LEU A O 1
ATOM 689 N N . GLY A 1 88 ? 1.761 8.231 -7.798 1.00 91.44 88 GLY A N 1
ATOM 690 C CA . GLY A 1 88 ? 0.350 8.575 -7.688 1.00 91.44 88 GLY A CA 1
ATOM 691 C C . GLY A 1 88 ? -0.256 8.062 -6.384 1.00 91.44 88 GLY A C 1
ATOM 692 O O . GLY A 1 88 ? 0.453 7.541 -5.520 1.00 91.44 88 GLY A O 1
ATOM 693 N N . SER A 1 89 ? -1.572 8.201 -6.263 1.00 89.69 89 SER A N 1
ATOM 694 C CA . SER A 1 89 ? -2.382 7.663 -5.170 1.00 89.69 89 SER A CA 1
ATOM 695 C C . SER A 1 89 ? -3.546 6.844 -5.728 1.00 89.69 89 SER A C 1
ATOM 697 O O . SER A 1 89 ? -3.974 7.035 -6.867 1.00 89.69 89 SER A O 1
ATOM 699 N N . PHE A 1 90 ? -4.059 5.913 -4.925 1.00 87.88 90 PHE A N 1
ATOM 700 C CA . PHE A 1 90 ? -5.290 5.209 -5.264 1.00 87.88 90 PHE A CA 1
ATOM 701 C C . PHE A 1 90 ? -6.482 6.159 -5.177 1.00 87.88 90 PHE A C 1
ATOM 703 O O . PHE A 1 90 ? -6.629 6.891 -4.200 1.00 87.88 90 PHE A O 1
ATOM 710 N N . ALA A 1 91 ? -7.354 6.096 -6.180 1.00 89.12 91 ALA A N 1
ATOM 711 C CA . ALA A 1 91 ? -8.671 6.706 -6.145 1.00 89.12 91 ALA A CA 1
ATOM 712 C C . ALA A 1 91 ? -9.719 5.604 -5.987 1.00 89.12 91 ALA A C 1
ATOM 714 O O . ALA A 1 91 ? -9.702 4.615 -6.721 1.00 89.12 91 ALA A O 1
ATOM 715 N N . TYR A 1 92 ? -10.623 5.780 -5.029 1.00 85.00 92 TYR A N 1
ATOM 716 C CA . TYR A 1 92 ? -11.688 4.824 -4.754 1.00 85.00 92 TYR A CA 1
ATOM 717 C C . TYR A 1 92 ? -13.014 5.334 -5.305 1.00 85.00 92 TYR A C 1
ATOM 719 O O . TYR A 1 92 ? -13.317 6.527 -5.251 1.00 85.00 92 TYR A O 1
ATOM 727 N N . GLN A 1 93 ? -13.818 4.414 -5.834 1.00 89.00 93 GLN A N 1
ATOM 728 C CA . GLN A 1 93 ? -15.149 4.734 -6.329 1.00 89.00 93 GLN A CA 1
ATOM 729 C C . GLN A 1 93 ? -16.013 5.315 -5.202 1.00 89.00 93 GLN A C 1
ATOM 731 O O . GLN A 1 93 ? -16.035 4.791 -4.091 1.00 89.00 93 GLN A O 1
ATOM 736 N N . GLY A 1 94 ? -16.744 6.388 -5.505 1.00 89.31 94 GLY A N 1
ATOM 737 C CA . GLY A 1 94 ? -17.632 7.046 -4.545 1.00 89.31 94 GLY A CA 1
ATOM 738 C C . GLY A 1 94 ? -16.946 8.052 -3.618 1.00 89.31 94 GLY A C 1
ATOM 739 O O . GLY A 1 94 ? -17.629 8.632 -2.780 1.00 89.31 94 GLY A O 1
ATOM 740 N N . ILE A 1 95 ? -15.640 8.300 -3.779 1.00 87.56 95 ILE A N 1
ATOM 741 C CA . ILE A 1 95 ? -14.923 9.360 -3.061 1.00 87.56 95 ILE A CA 1
ATOM 742 C C . ILE A 1 95 ? -14.485 10.438 -4.053 1.00 87.56 95 ILE A C 1
ATOM 744 O O . ILE A 1 95 ? -13.831 10.143 -5.055 1.00 87.56 95 ILE A O 1
ATOM 748 N N . ALA A 1 96 ? -14.869 11.685 -3.778 1.00 88.69 96 ALA A N 1
ATOM 749 C CA . ALA A 1 96 ? -14.537 12.838 -4.599 1.00 88.69 96 ALA A CA 1
ATOM 750 C C . ALA A 1 96 ? -13.982 13.981 -3.728 1.00 88.69 96 ALA A C 1
ATOM 752 O O . ALA A 1 96 ? -14.603 14.275 -2.706 1.00 88.69 96 ALA A O 1
ATOM 753 N N . PRO A 1 97 ? -12.906 14.660 -4.172 1.00 88.75 97 PRO A N 1
ATOM 754 C CA . PRO A 1 97 ? -12.105 14.373 -5.367 1.00 88.75 97 PRO A CA 1
ATOM 755 C C . PRO A 1 97 ? -11.297 13.064 -5.290 1.00 88.75 97 PRO A C 1
ATOM 757 O O . PRO A 1 97 ? -11.068 12.485 -4.231 1.00 88.75 97 PRO A O 1
ATOM 760 N N . ALA A 1 98 ? -10.883 12.572 -6.460 1.00 87.81 98 ALA A N 1
ATOM 761 C CA . ALA A 1 98 ? -10.091 11.353 -6.582 1.00 87.81 98 ALA A CA 1
ATOM 762 C C . ALA A 1 98 ? -8.792 11.450 -5.761 1.00 87.81 98 ALA A C 1
ATOM 764 O O . ALA A 1 98 ? -8.062 12.434 -5.855 1.00 87.81 98 ALA A O 1
ATOM 765 N N . GLY A 1 99 ? -8.494 10.407 -4.984 1.00 85.00 99 GLY A N 1
ATOM 766 C CA . GLY A 1 99 ? -7.324 10.368 -4.104 1.00 85.00 99 GLY A CA 1
ATOM 767 C C . GLY A 1 99 ? -7.572 10.901 -2.691 1.00 85.00 99 GLY A C 1
ATOM 768 O O . GLY A 1 99 ? -6.682 10.775 -1.850 1.00 85.00 99 GLY A O 1
ATOM 769 N N . GLU A 1 100 ? -8.760 11.440 -2.400 1.00 85.81 100 GLU A N 1
ATOM 770 C CA . GLU A 1 100 ? -9.157 11.726 -1.023 1.00 85.81 100 GLU A CA 1
ATOM 771 C C . GLU A 1 100 ? -9.575 10.468 -0.263 1.00 85.81 100 GLU A C 1
ATOM 773 O O . GLU A 1 100 ? -9.991 9.454 -0.830 1.00 85.81 100 GLU A O 1
ATOM 778 N N . TYR A 1 101 ? -9.464 10.551 1.059 1.00 84.69 101 TYR A N 1
ATOM 779 C CA . TYR A 1 101 ? -10.004 9.572 1.985 1.00 84.69 101 TYR A CA 1
ATOM 780 C C . TYR A 1 101 ? -10.350 10.258 3.309 1.00 84.69 101 TYR A C 1
ATOM 782 O O . TYR A 1 101 ? -9.772 11.284 3.665 1.00 84.69 101 TYR A O 1
ATOM 790 N N . HIS A 1 102 ? -11.270 9.656 4.059 1.00 83.75 102 HIS A N 1
ATOM 791 C CA . HIS A 1 102 ? -11.683 10.138 5.372 1.00 83.75 102 HIS A CA 1
ATOM 792 C C . HIS A 1 102 ? -11.442 9.058 6.421 1.00 83.75 102 HIS A C 1
ATOM 794 O O . HIS A 1 102 ? -11.609 7.866 6.160 1.00 83.75 102 HIS A O 1
ATOM 800 N N . SER A 1 103 ? -11.052 9.483 7.621 1.00 85.00 103 SER A N 1
ATOM 801 C CA . SER A 1 103 ? -11.013 8.588 8.777 1.00 85.00 103 SER A CA 1
ATOM 802 C C . SER A 1 103 ? -12.418 8.483 9.351 1.00 85.00 103 SER A C 1
ATOM 804 O O . SER A 1 103 ? -13.102 9.495 9.495 1.00 85.00 103 SER A O 1
ATOM 806 N N . VAL A 1 104 ? -12.848 7.269 9.679 1.00 86.50 104 VAL A N 1
ATOM 807 C CA . VAL A 1 104 ? -14.157 7.021 10.286 1.00 86.50 104 VAL A CA 1
ATOM 808 C C . VAL A 1 104 ? -13.979 6.307 11.614 1.00 86.50 104 VAL A C 1
ATOM 810 O O . VAL A 1 104 ? -13.143 5.415 11.748 1.00 86.50 104 VAL A O 1
ATOM 813 N N . ILE A 1 105 ? -14.787 6.695 12.596 1.00 86.62 105 ILE A N 1
ATOM 814 C CA . ILE A 1 105 ? -14.893 5.990 13.869 1.00 86.62 105 ILE A CA 1
ATOM 815 C C . ILE A 1 105 ? -16.107 5.078 13.764 1.00 86.62 105 ILE A C 1
ATOM 817 O O . ILE A 1 105 ? -17.230 5.547 13.591 1.00 86.62 105 ILE A O 1
ATOM 821 N N . ILE A 1 106 ? -15.876 3.772 13.859 1.00 89.88 106 ILE A N 1
ATOM 822 C CA . ILE A 1 106 ? -16.943 2.775 13.837 1.00 89.88 106 ILE A CA 1
ATOM 823 C C . ILE A 1 106 ? -17.194 2.328 15.272 1.00 89.88 106 ILE A C 1
ATOM 825 O O . ILE A 1 106 ? -16.295 1.834 15.952 1.00 89.88 106 ILE A O 1
ATOM 829 N N . ALA A 1 107 ? -18.430 2.492 15.727 1.00 91.19 107 ALA A N 1
ATOM 830 C CA . ALA A 1 107 ? -18.892 2.027 17.023 1.00 91.19 107 ALA A CA 1
ATOM 831 C C . ALA A 1 107 ? -20.179 1.216 16.851 1.00 91.19 107 ALA A C 1
ATOM 833 O O . ALA A 1 107 ? -20.910 1.370 15.871 1.00 91.19 107 ALA A O 1
ATOM 834 N N . ARG A 1 108 ? -20.467 0.341 17.817 1.00 91.81 108 ARG A N 1
ATOM 835 C CA . ARG A 1 108 ? -21.780 -0.301 17.896 1.00 91.81 108 ARG A CA 1
ATOM 836 C C . ARG A 1 108 ? -22.863 0.758 18.094 1.00 91.81 108 ARG A C 1
ATOM 838 O O . ARG A 1 108 ? -22.634 1.758 18.769 1.00 91.81 108 ARG A O 1
ATOM 845 N N . ALA A 1 109 ? -24.054 0.500 17.560 1.00 90.06 109 ALA A N 1
ATOM 846 C CA . ALA A 1 109 ? -25.174 1.439 17.622 1.00 90.06 109 ALA A CA 1
ATOM 847 C C . ALA A 1 109 ? -25.598 1.810 19.060 1.00 90.06 109 ALA A C 1
ATOM 849 O O . ALA A 1 109 ? -26.154 2.884 19.272 1.00 90.06 109 ALA A O 1
ATOM 850 N N . ASP A 1 110 ? -25.313 0.949 20.043 1.00 91.62 110 ASP A N 1
ATOM 851 C CA . ASP A 1 110 ? -25.612 1.158 21.464 1.00 91.62 110 ASP A CA 1
ATOM 852 C C . ASP A 1 110 ? -24.597 2.055 22.198 1.00 91.62 110 ASP A C 1
ATOM 854 O O . ASP A 1 110 ? -24.848 2.460 23.330 1.00 91.62 110 ASP A O 1
ATOM 858 N N . ASN A 1 111 ? -23.471 2.405 21.566 1.00 88.81 111 ASN A N 1
ATOM 859 C CA . ASN A 1 111 ? -22.463 3.294 22.150 1.00 88.81 111 ASN A CA 1
ATOM 860 C C . ASN A 1 111 ? -22.753 4.788 21.929 1.00 88.81 111 ASN A C 1
ATOM 862 O O . ASN A 1 111 ? -21.996 5.610 22.434 1.00 88.81 111 ASN A O 1
ATOM 866 N N . GLY A 1 112 ? -23.830 5.133 21.215 1.00 85.19 112 GLY A N 1
ATOM 867 C CA . GLY A 1 112 ? -24.172 6.510 20.858 1.00 85.19 112 GLY A CA 1
ATOM 868 C C . GLY A 1 112 ? -23.641 6.931 19.484 1.00 85.19 112 GLY A C 1
ATOM 869 O O . GLY A 1 112 ? -23.044 6.138 18.756 1.00 85.19 112 GLY A O 1
ATOM 870 N N . LYS A 1 113 ? -23.947 8.172 19.087 1.00 85.12 113 LYS A N 1
ATOM 871 C CA . LYS A 1 113 ? -23.682 8.698 17.732 1.00 85.12 113 LYS A CA 1
ATOM 872 C C . LYS A 1 113 ? -22.640 9.817 17.691 1.00 85.12 113 LYS A C 1
ATOM 874 O O . LYS A 1 113 ? -22.281 10.254 16.603 1.00 85.12 113 LYS A O 1
ATOM 879 N N . ASP A 1 114 ? -22.183 10.293 18.844 1.00 88.69 114 ASP A N 1
ATOM 880 C CA . ASP A 1 114 ? -21.287 11.443 18.963 1.00 88.69 114 ASP A CA 1
ATOM 881 C C . ASP A 1 114 ? -20.027 11.106 19.771 1.00 88.69 114 ASP A C 1
ATOM 883 O O . ASP A 1 114 ? -19.954 10.094 20.465 1.00 88.69 114 ASP A O 1
ATOM 887 N N . LEU A 1 115 ? -19.011 11.964 19.683 1.00 87.06 115 LEU A N 1
ATOM 888 C CA . LEU A 1 115 ? 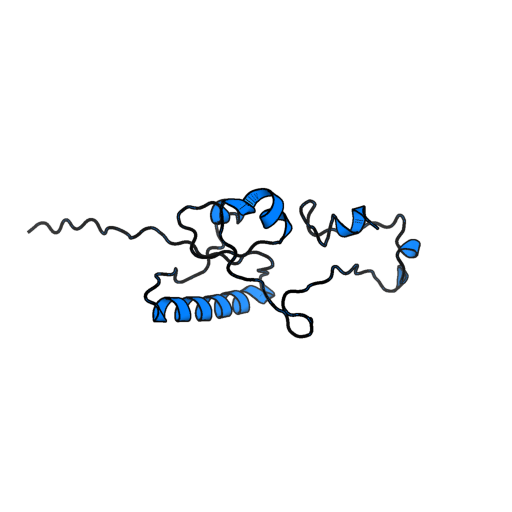-17.745 11.748 20.389 1.00 87.06 115 LEU A CA 1
ATOM 889 C C . LEU A 1 115 ? -17.905 11.780 21.915 1.00 87.06 115 LEU A C 1
ATOM 891 O O . LEU A 1 115 ? -17.202 11.051 22.613 1.00 87.06 115 LEU A O 1
ATOM 895 N N . ALA A 1 116 ? -18.853 12.567 22.433 1.00 89.69 116 ALA A N 1
ATOM 896 C CA . ALA A 1 116 ? -19.114 12.668 23.867 1.00 89.69 116 ALA A CA 1
ATOM 897 C C . ALA A 1 116 ? -19.572 11.320 24.451 1.00 89.69 116 ALA A C 1
ATOM 899 O O . ALA A 1 116 ? -19.076 10.887 25.490 1.00 89.69 116 ALA A O 1
ATOM 900 N N . SER A 1 117 ? -20.449 10.604 23.743 1.00 89.69 117 SER A N 1
ATOM 901 C CA . SER A 1 117 ? -20.925 9.270 24.128 1.00 89.69 117 SER A CA 1
ATOM 902 C C . SER A 1 117 ? -19.824 8.198 24.135 1.00 89.69 117 SER A C 1
ATOM 904 O O . SER A 1 117 ? -19.919 7.193 24.849 1.00 89.69 117 SER A O 1
ATOM 906 N N . LEU A 1 118 ? -18.741 8.439 23.392 1.00 88.88 118 LEU A N 1
ATOM 907 C CA . LEU A 1 118 ? -17.584 7.551 23.300 1.00 88.88 118 LEU A CA 1
ATOM 908 C C . LEU A 1 118 ? -16.497 7.860 24.342 1.00 88.88 118 LEU A C 1
ATOM 910 O O . LEU A 1 118 ? -15.535 7.095 24.464 1.00 88.88 118 LEU A O 1
ATOM 914 N N . GLN A 1 119 ? -16.633 8.934 25.123 1.00 88.56 119 GLN A N 1
ATOM 915 C CA . GLN A 1 119 ? -15.627 9.319 26.108 1.00 88.56 119 GLN A CA 1
ATOM 916 C C . GLN A 1 119 ? -15.449 8.240 27.191 1.00 88.56 119 GLN A C 1
ATOM 918 O O . GLN A 1 119 ? -16.408 7.671 27.715 1.00 88.56 119 GLN A O 1
ATOM 923 N N . GLY A 1 120 ? -14.191 7.917 27.510 1.00 88.44 120 GLY A N 1
ATOM 924 C CA . GLY A 1 120 ? -13.838 6.873 28.481 1.00 88.44 120 GLY A CA 1
ATOM 925 C C . GLY A 1 120 ? -14.078 5.435 28.000 1.00 88.44 120 GLY A C 1
ATOM 926 O O . GLY A 1 120 ? -13.791 4.489 28.738 1.00 88.44 120 GLY A O 1
ATOM 927 N N . LYS A 1 121 ? -14.582 5.233 26.774 1.00 89.75 121 LYS A N 1
ATOM 928 C CA . LYS A 1 121 ? -14.713 3.900 26.175 1.00 89.75 121 LYS A CA 1
ATOM 929 C C . LYS A 1 121 ? -13.356 3.388 25.689 1.00 89.75 121 LYS A C 1
ATOM 931 O O . LYS A 1 121 ? -12.410 4.136 25.457 1.00 89.75 121 LYS A O 1
ATOM 936 N N . ARG A 1 122 ? -13.273 2.070 25.508 1.00 90.62 122 ARG A N 1
ATOM 937 C CA . ARG A 1 122 ? -12.098 1.410 24.931 1.00 90.62 122 ARG A CA 1
ATOM 938 C C . ARG A 1 122 ? -12.133 1.524 23.410 1.00 90.62 122 ARG A C 1
ATOM 940 O O . ARG A 1 122 ? -13.128 1.147 22.796 1.00 90.62 122 ARG A O 1
ATOM 947 N N . VAL A 1 123 ? -11.026 1.971 22.824 1.00 88.69 123 VAL A N 1
ATOM 948 C CA . VAL A 1 123 ? -10.824 2.054 21.374 1.00 88.69 123 VAL A CA 1
ATOM 949 C C . VAL A 1 123 ? -9.886 0.943 20.899 1.00 88.69 123 VAL A C 1
ATOM 951 O O . VAL A 1 123 ? -8.952 0.564 21.607 1.00 88.69 123 VAL A O 1
ATOM 954 N N . ALA A 1 124 ? -10.138 0.422 19.701 1.00 90.88 124 ALA A N 1
ATOM 955 C CA . ALA A 1 124 ? -9.190 -0.398 18.960 1.00 90.88 124 ALA A CA 1
ATOM 956 C C . ALA A 1 124 ? -8.639 0.439 17.802 1.00 90.88 124 ALA A C 1
ATOM 958 O O . ALA A 1 124 ? -9.407 1.074 17.082 1.00 90.88 124 ALA A O 1
ATOM 959 N N . ILE A 1 125 ? -7.320 0.442 17.636 1.00 89.31 125 ILE A N 1
ATOM 960 C CA . ILE A 1 125 ? -6.625 1.188 16.584 1.00 89.31 125 ILE A CA 1
ATOM 961 C C . ILE A 1 125 ? -5.901 0.207 15.664 1.00 89.31 125 ILE A C 1
ATOM 963 O O . ILE A 1 125 ? -5.469 -0.856 16.105 1.00 89.31 125 ILE A O 1
ATOM 967 N N . ASN A 1 126 ? -5.748 0.558 14.389 1.00 82.75 126 ASN A N 1
ATOM 968 C CA . ASN A 1 126 ? -5.054 -0.288 13.410 1.00 82.75 126 ASN A CA 1
ATOM 969 C C . ASN A 1 126 ? -3.519 -0.260 13.549 1.00 82.75 126 ASN A C 1
ATOM 971 O O . ASN A 1 126 ? -2.851 -1.127 12.998 1.00 82.75 126 ASN A O 1
ATOM 975 N N . GLY A 1 127 ? -2.964 0.716 14.269 1.00 83.81 127 GLY A N 1
ATOM 976 C CA . GLY A 1 127 ? -1.531 0.829 14.536 1.00 83.81 127 GLY A CA 1
ATOM 977 C C . GLY A 1 127 ? -1.192 2.160 15.198 1.00 83.81 127 GLY A C 1
ATOM 978 O O . GLY A 1 127 ? -1.872 3.160 14.968 1.00 83.81 127 GLY A O 1
ATOM 979 N N . ALA A 1 128 ? -0.154 2.195 16.034 1.00 82.06 128 ALA A N 1
ATOM 980 C CA . ALA A 1 128 ? 0.298 3.439 16.668 1.00 82.06 128 ALA A CA 1
ATOM 981 C C . ALA A 1 128 ? 0.901 4.432 15.654 1.00 82.06 128 ALA A C 1
ATOM 983 O O . ALA A 1 128 ? 0.878 5.641 15.884 1.00 82.06 128 ALA A O 1
ATOM 984 N N . ASP A 1 129 ? 1.383 3.908 14.529 1.00 75.50 129 ASP A N 1
ATOM 985 C CA . ASP A 1 129 ? 1.916 4.573 13.337 1.00 75.50 129 ASP A CA 1
ATOM 986 C C . ASP A 1 129 ? 0.831 4.876 12.284 1.00 75.50 129 ASP A C 1
ATOM 988 O O . ASP A 1 129 ? 1.116 5.138 11.117 1.00 75.50 129 ASP A O 1
ATOM 992 N N . SER A 1 130 ? -0.442 4.841 12.673 1.00 80.31 130 SER A N 1
ATOM 993 C CA . SER A 1 130 ? -1.552 5.119 11.770 1.00 80.31 130 SER A CA 1
ATOM 994 C C . SER A 1 130 ? -2.011 6.567 11.867 1.00 80.31 130 SER A C 1
ATOM 996 O O . SER A 1 130 ? -2.452 7.030 12.923 1.00 80.31 130 SER A O 1
ATOM 998 N N . TYR A 1 131 ? -1.995 7.278 10.739 1.00 76.88 131 TYR A N 1
ATOM 999 C CA . TYR A 1 131 ? -2.572 8.620 10.688 1.00 76.88 131 TYR A CA 1
ATOM 1000 C C . TYR A 1 131 ? -4.080 8.577 10.967 1.00 76.88 131 TYR A C 1
ATOM 1002 O O . TYR A 1 131 ? -4.576 9.261 11.859 1.00 76.88 131 TYR A O 1
ATOM 1010 N N . SER A 1 132 ? -4.803 7.711 10.253 1.00 78.81 132 SER A N 1
ATOM 1011 C CA . SER A 1 132 ? -6.264 7.639 10.328 1.00 78.81 132 SER A CA 1
ATOM 1012 C C . SER A 1 132 ? -6.795 6.956 11.582 1.00 78.81 132 SER A C 1
ATOM 1014 O O . SER A 1 132 ? -7.860 7.317 12.066 1.00 78.81 132 SER A O 1
ATOM 1016 N N . GLY A 1 133 ? -6.076 5.969 12.113 1.00 81.12 133 GLY A N 1
ATOM 1017 C CA . GLY A 1 133 ? -6.558 5.166 13.236 1.00 81.12 133 GLY A CA 1
ATOM 1018 C C . GLY A 1 133 ? -5.901 5.465 14.578 1.00 81.12 133 GLY A C 1
ATOM 1019 O O . GLY A 1 133 ? -6.370 4.935 15.573 1.00 81.12 133 GLY A O 1
ATOM 1020 N N . CYS A 1 134 ? -4.853 6.293 14.645 1.00 83.06 134 CYS A N 1
ATOM 1021 C CA . CYS A 1 134 ? -4.231 6.702 15.912 1.00 83.06 134 CYS A CA 1
ATOM 1022 C C . CYS A 1 134 ? -4.204 8.224 16.061 1.00 83.06 134 CYS A C 1
ATOM 1024 O O . CYS A 1 134 ? -4.738 8.749 17.037 1.00 83.06 134 CYS A O 1
ATOM 1026 N N . LEU A 1 135 ? -3.630 8.949 15.094 1.00 76.94 135 LEU A N 1
ATOM 1027 C CA . LEU A 1 135 ? -3.507 10.408 15.206 1.00 76.94 135 LEU A CA 1
ATOM 1028 C C . LEU A 1 135 ? -4.864 11.117 15.166 1.00 76.94 135 LEU A C 1
ATOM 1030 O O . LEU A 1 135 ? -5.057 12.059 15.928 1.00 76.94 135 LEU A O 1
ATOM 1034 N N . ALA A 1 136 ? -5.820 10.615 14.381 1.00 72.75 136 ALA A N 1
ATOM 1035 C CA . ALA A 1 136 ? -7.183 11.150 14.355 1.00 72.75 136 ALA A CA 1
ATOM 1036 C C . ALA A 1 136 ? -7.850 11.192 15.748 1.00 72.75 136 ALA A C 1
ATOM 1038 O O . ALA A 1 136 ? -8.597 12.120 16.029 1.00 72.75 136 ALA A O 1
ATOM 1039 N N . TYR A 1 137 ? -7.538 10.243 16.642 1.00 69.56 137 TYR A N 1
ATOM 1040 C CA . TYR A 1 137 ? -8.050 10.237 18.019 1.00 69.56 137 TYR A CA 1
ATOM 1041 C C . TYR A 1 137 ? -7.283 11.159 18.968 1.00 69.56 137 TYR A C 1
ATOM 1043 O O . TYR A 1 137 ? -7.823 11.549 19.993 1.00 69.56 137 TYR A O 1
ATOM 1051 N N . LYS A 1 138 ? -6.018 11.482 18.675 1.00 67.19 138 LYS A N 1
ATOM 1052 C CA . LYS A 1 138 ? -5.209 12.361 19.538 1.00 67.19 138 LYS A CA 1
ATOM 1053 C C . LYS A 1 138 ? -5.560 13.839 19.372 1.00 67.19 138 LYS A C 1
ATOM 1055 O O . LYS A 1 138 ? -5.178 14.641 20.217 1.00 67.19 138 LYS A O 1
ATOM 1060 N N . CYS A 1 139 ? -6.223 14.189 18.274 1.00 53.53 139 CYS A N 1
ATOM 1061 C CA . CYS A 1 139 ? -6.636 15.554 17.954 1.00 53.53 139 CYS A CA 1
ATOM 1062 C C . CYS A 1 139 ? -8.143 15.798 18.150 1.00 53.53 139 CYS A C 1
ATOM 1064 O O . CYS A 1 139 ? -8.588 16.915 17.894 1.00 53.53 139 CYS A O 1
ATOM 1066 N N . ALA A 1 140 ? -8.902 14.771 18.548 1.00 51.75 140 ALA A N 1
ATOM 1067 C CA . ALA A 1 140 ? -10.330 14.835 18.863 1.00 51.75 140 ALA A CA 1
ATOM 1068 C C . ALA A 1 140 ? -10.541 15.026 20.370 1.00 51.75 140 ALA A C 1
ATOM 1070 O O . ALA A 1 140 ? -11.505 15.735 20.730 1.00 51.75 140 ALA A O 1
#

Foldseek 3Di:
DDPPDPPPPDPDAAAAEPDVCDPVCVVVVFVVVVVVCVVCVVVVHDDDNGHDPPDDPVCQLQDPRYPYYDDDPQCCVPPRVPRDDDPDAQADPPDPPGRDDAQDDDDDVVQDDDVVSCPPPDADFPDCSDCRGNVVVVVD

Radius of gyration: 20.34 Å; chains: 1; bounding box: 59×42×54 Å

Secondary structure (DSSP, 8-state):
-------------EE---SS--TTTHHHHHHHHHHHHHHHHTTT----SS---SS-HHHHHT-TTEEE----HHHIIIIITTTS--------TT-SSTT---------GGG-SSTGGGTT-----S-TT-IIIIIHHH--

Sequence (140 aa):
MQINKEDSAAPLVLAQLPMYDWPEIAKATDALWGAIRDAFNQRDIRAPITLDRSLPREQVWLSKQLLLSQTCGLPLVQTLGKQVKVLGSFAYQGIAPAGEYHSVIIARADNGKDLASLQGKRVAINGADSYSGCLAYKCA